Protein AF-A0A529JT28-F1 (afdb_monomer_lite)

pLDDT: mean 96.42, std 4.58, range [69.06, 98.44]

Secondary structure (DSSP, 8-state):
---S---HHHHHHHHHH--B---TT--S-TTSHHHHHHHHHHHTT-B-

Foldseek 3Di:
DDPPDDDPVVVVVCVVVAQEDDDDPQDPDPVDPNVVVVVVSVVVRGHD

Sequence (48 aa):
MNHDAYDNAYITGILNSVKTIAMVGASANDVRPSYFVLKYLLGKGFSV

Structure (mmCIF, N/CA/C/O backbone):
data_AF-A0A529JT28-F1
#
_entry.id   AF-A0A529JT28-F1
#
loop_
_atom_site.group_PDB
_atom_site.id
_atom_site.type_symbol
_atom_site.label_atom_id
_atom_site.label_alt_id
_atom_site.label_comp_id
_atom_site.label_asym_id
_atom_site.label_entity_id
_atom_site.label_seq_id
_atom_site.pdbx_PDB_ins_code
_atom_site.Cartn_x
_atom_site.Cartn_y
_atom_site.Cartn_z
_atom_site.occupancy
_atom_site.B_iso_or_equiv
_atom_site.auth_seq_id
_atom_site.auth_comp_id
_atom_site.auth_asym_id
_atom_site.auth_atom_id
_atom_site.pdbx_PDB_model_num
ATOM 1 N N . MET A 1 1 ? 16.585 -5.421 16.952 1.00 69.06 1 MET A N 1
ATOM 2 C CA . MET A 1 1 ? 15.457 -6.241 16.458 1.00 69.06 1 MET A CA 1
ATOM 3 C C . MET A 1 1 ? 15.814 -6.720 15.060 1.00 69.06 1 MET A C 1
ATOM 5 O O . MET A 1 1 ? 16.415 -5.941 14.333 1.00 69.06 1 MET A O 1
ATOM 9 N N . ASN A 1 2 ? 15.538 -7.983 14.726 1.00 83.50 2 ASN A N 1
ATOM 10 C CA . ASN A 1 2 ? 15.702 -8.520 13.371 1.00 83.50 2 ASN A CA 1
A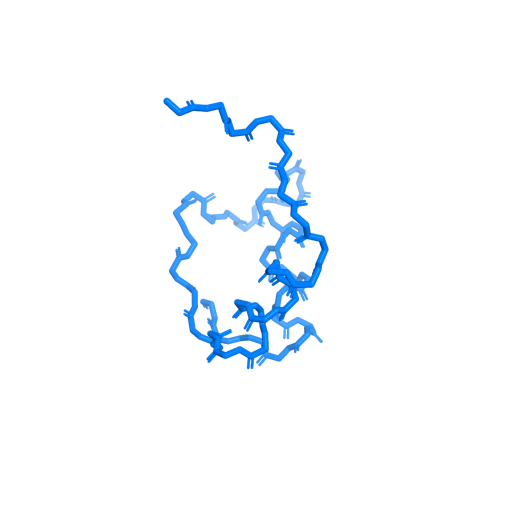TOM 11 C C . ASN A 1 2 ? 14.360 -8.336 12.626 1.00 83.50 2 ASN A C 1
ATOM 13 O O . ASN A 1 2 ? 13.318 -8.678 13.181 1.00 83.50 2 ASN A O 1
ATOM 17 N N . HIS A 1 3 ? 14.397 -7.754 11.424 1.00 92.50 3 HIS A N 1
ATOM 18 C CA . HIS A 1 3 ? 13.228 -7.440 10.588 1.00 92.50 3 HIS A CA 1
ATOM 19 C C . HIS A 1 3 ? 13.237 -8.196 9.249 1.00 92.50 3 HIS A C 1
ATOM 21 O O . HIS A 1 3 ? 12.557 -7.799 8.306 1.00 92.50 3 HIS A O 1
ATOM 27 N N . A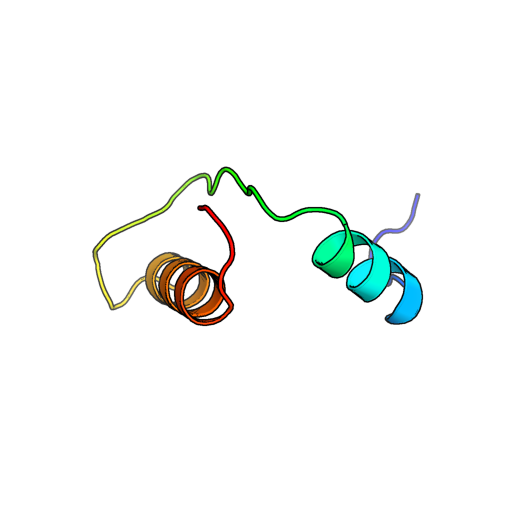SP A 1 4 ? 13.998 -9.286 9.165 1.00 94.94 4 ASP A N 1
ATOM 28 C CA . ASP A 1 4 ? 14.150 -10.092 7.953 1.00 94.94 4 ASP A CA 1
ATOM 29 C C . ASP A 1 4 ? 12.878 -10.902 7.640 1.00 94.94 4 ASP A C 1
ATOM 31 O O . ASP A 1 4 ? 12.665 -11.305 6.497 1.00 94.94 4 ASP A O 1
ATOM 35 N N . ALA A 1 5 ? 12.015 -11.134 8.638 1.00 95.69 5 ALA A N 1
ATOM 36 C CA . ALA A 1 5 ? 10.752 -11.844 8.470 1.00 95.69 5 ALA A CA 1
ATOM 37 C C . ALA A 1 5 ? 9.660 -11.352 9.430 1.00 95.69 5 ALA A C 1
ATOM 39 O O . ALA A 1 5 ? 9.908 -11.058 10.600 1.00 95.69 5 ALA A O 1
ATOM 40 N N . TYR A 1 6 ? 8.426 -11.351 8.930 1.00 95.56 6 TYR A N 1
ATOM 41 C CA . TYR A 1 6 ? 7.203 -11.174 9.707 1.00 95.56 6 TYR A CA 1
ATOM 42 C C . TYR A 1 6 ? 6.208 -12.267 9.328 1.00 95.56 6 TYR A C 1
ATOM 44 O O . TYR A 1 6 ? 6.211 -12.744 8.194 1.00 95.56 6 TYR A O 1
ATOM 52 N N . ASP A 1 7 ? 5.336 -12.641 10.261 1.00 96.75 7 ASP A N 1
ATOM 53 C CA . ASP A 1 7 ? 4.256 -13.581 9.970 1.00 96.75 7 ASP A CA 1
ATOM 54 C C . ASP A 1 7 ? 3.272 -12.974 8.951 1.00 96.75 7 ASP A C 1
ATOM 56 O O . ASP A 1 7 ? 2.874 -11.806 9.045 1.00 96.75 7 ASP A O 1
ATOM 60 N N . ASN A 1 8 ? 2.827 -13.793 8.002 1.00 97.81 8 ASN A N 1
ATOM 61 C CA . ASN A 1 8 ? 1.787 -13.451 7.039 1.00 97.81 8 ASN A CA 1
ATOM 62 C C . ASN A 1 8 ? 0.504 -12.975 7.730 1.00 97.81 8 ASN A C 1
ATOM 64 O O . ASN A 1 8 ? -0.155 -12.059 7.226 1.00 97.81 8 ASN A O 1
ATOM 68 N N . ALA A 1 9 ? 0.151 -13.558 8.882 1.00 98.25 9 ALA A N 1
ATOM 69 C CA . ALA A 1 9 ? -1.027 -13.150 9.646 1.00 98.25 9 ALA A CA 1
ATOM 70 C C . ALA A 1 9 ? -0.910 -11.699 10.142 1.00 98.25 9 ALA A C 1
ATOM 72 O O . ALA A 1 9 ? -1.867 -10.927 10.048 1.00 98.25 9 ALA A O 1
ATOM 73 N N . TYR A 1 10 ? 0.281 -11.303 10.597 1.00 97.06 10 TYR A N 1
ATOM 74 C CA . TYR A 1 10 ? 0.558 -9.942 11.051 1.00 97.06 10 TYR A CA 1
ATOM 75 C C . TYR A 1 10 ? 0.460 -8.932 9.901 1.00 97.06 10 TYR A C 1
ATOM 77 O O . TYR A 1 10 ? -0.267 -7.942 10.005 1.00 97.06 10 TYR A O 1
ATOM 85 N N . ILE A 1 11 ? 1.116 -9.219 8.770 1.00 97.25 11 ILE A N 1
ATOM 86 C CA . ILE A 1 11 ? 1.070 -8.358 7.576 1.00 97.25 11 ILE A CA 1
ATOM 87 C C . ILE A 1 11 ? -0.374 -8.211 7.074 1.00 97.25 11 ILE A C 1
ATOM 89 O O . ILE A 1 11 ? -0.840 -7.102 6.804 1.00 97.25 11 ILE A O 1
ATOM 93 N N . THR A 1 12 ? -1.109 -9.321 6.994 1.00 97.50 12 THR A N 1
ATOM 94 C CA . THR A 1 12 ? -2.511 -9.326 6.553 1.00 97.50 12 THR A CA 1
ATOM 95 C C . THR A 1 12 ? -3.398 -8.510 7.496 1.00 97.50 12 THR A C 1
ATOM 97 O O . THR A 1 12 ? -4.254 -7.757 7.032 1.00 97.50 12 THR A O 1
ATOM 100 N N . GLY A 1 13 ? -3.172 -8.592 8.811 1.00 98.44 13 GLY A N 1
AT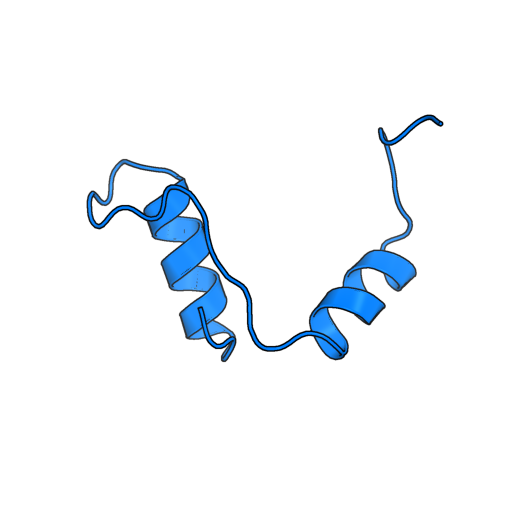OM 101 C CA . GLY A 1 13 ? -3.877 -7.776 9.803 1.00 98.44 13 GLY A CA 1
ATOM 102 C C . GLY A 1 13 ? -3.686 -6.270 9.587 1.00 98.44 13 GLY A C 1
ATOM 103 O O . GLY A 1 13 ? -4.655 -5.506 9.644 1.00 98.44 13 GLY A O 1
ATOM 104 N N . ILE A 1 14 ? -2.466 -5.838 9.254 1.00 97.94 14 ILE A N 1
ATOM 105 C CA . ILE A 1 14 ? -2.180 -4.431 8.933 1.00 97.94 14 ILE A CA 1
ATOM 106 C C . ILE A 1 14 ? -2.925 -4.012 7.664 1.00 97.94 14 ILE A C 1
ATOM 108 O O . ILE A 1 14 ? -3.657 -3.028 7.682 1.00 97.94 14 ILE A O 1
ATOM 112 N N . LEU A 1 15 ? -2.805 -4.777 6.577 1.00 97.06 15 LEU A N 1
ATOM 113 C CA . LEU A 1 15 ? -3.440 -4.437 5.295 1.00 97.06 15 LEU A CA 1
ATOM 114 C C . LEU A 1 15 ? -4.980 -4.484 5.354 1.00 97.06 15 LEU A C 1
ATOM 116 O O . LEU A 1 15 ? -5.668 -3.818 4.573 1.00 97.06 15 LEU A O 1
ATOM 120 N N . ASN A 1 16 ? -5.548 -5.245 6.291 1.00 97.06 16 ASN A N 1
ATOM 121 C CA . ASN A 1 16 ? -6.987 -5.268 6.540 1.00 97.06 16 ASN A CA 1
ATOM 122 C C . ASN A 1 16 ? -7.482 -4.078 7.368 1.00 97.06 16 ASN A C 1
ATOM 124 O O . ASN A 1 16 ? -8.604 -3.633 7.135 1.00 97.06 16 ASN A O 1
ATOM 128 N N . SER A 1 17 ? -6.668 -3.551 8.281 1.00 98.19 17 SER A N 1
ATOM 129 C CA . SER A 1 17 ? -7.047 -2.440 9.166 1.00 98.19 17 SER A CA 1
ATOM 130 C C . SER A 1 17 ? -6.689 -1.060 8.603 1.00 98.19 17 SER A C 1
ATOM 132 O O . SER A 1 17 ? -7.452 -0.112 8.774 1.00 98.19 17 SER A O 1
ATOM 134 N N . VAL A 1 18 ? -5.574 -0.938 7.883 1.00 98.00 18 VAL A N 1
ATOM 135 C CA . VAL A 1 18 ? -5.111 0.317 7.280 1.00 98.00 18 VAL A CA 1
ATOM 136 C C . VAL A 1 18 ? -5.595 0.403 5.841 1.00 98.00 18 VAL A C 1
ATOM 138 O O . VAL A 1 18 ? -5.250 -0.439 5.019 1.00 98.00 18 VAL A O 1
ATOM 141 N N . LYS A 1 19 ? -6.382 1.434 5.520 1.00 97.31 19 LYS A N 1
ATOM 142 C CA . LYS A 1 19 ? -6.906 1.667 4.160 1.00 97.31 19 LYS A CA 1
ATOM 143 C C . LYS A 1 19 ? -6.362 2.915 3.481 1.00 97.31 19 LYS A C 1
ATOM 145 O O . LYS A 1 19 ? -6.501 3.027 2.269 1.00 97.31 19 LYS A O 1
ATOM 150 N N . THR A 1 20 ? -5.708 3.795 4.235 1.00 98.25 20 THR A N 1
ATOM 151 C CA . THR A 1 20 ? -5.089 5.017 3.720 1.00 98.25 20 THR A CA 1
ATOM 152 C C . THR A 1 20 ? -3.579 4.934 3.884 1.00 98.25 20 THR A C 1
ATOM 154 O O . THR A 1 20 ? -3.098 4.739 5.000 1.00 98.25 20 THR A O 1
ATOM 157 N N . ILE A 1 21 ? 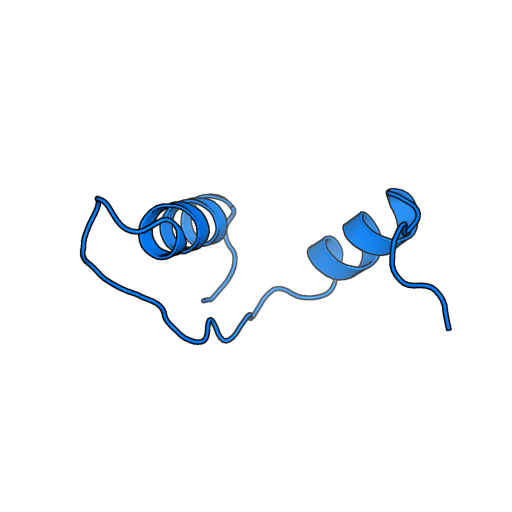-2.835 5.058 2.787 1.00 97.69 21 ILE A N 1
ATOM 158 C CA . ILE A 1 21 ? -1.381 4.879 2.749 1.00 97.69 21 ILE A CA 1
ATOM 159 C C . ILE A 1 21 ? -0.760 6.094 2.068 1.00 97.69 21 ILE A C 1
ATOM 161 O O . ILE A 1 21 ? -1.024 6.338 0.905 1.00 97.69 21 ILE A O 1
ATOM 165 N N . ALA A 1 22 ? 0.122 6.825 2.745 1.00 98.06 22 ALA A N 1
ATOM 166 C CA . ALA A 1 22 ? 0.912 7.859 2.081 1.00 98.06 22 ALA A CA 1
ATOM 167 C C . ALA A 1 22 ? 2.133 7.218 1.399 1.00 98.06 22 ALA A C 1
ATOM 169 O O . ALA A 1 22 ? 3.059 6.761 2.075 1.00 98.06 22 ALA A O 1
ATOM 170 N N . MET A 1 23 ? 2.149 7.174 0.065 1.00 97.06 23 MET A N 1
ATOM 171 C CA . MET A 1 23 ? 3.267 6.599 -0.686 1.00 97.06 23 MET A CA 1
ATOM 172 C C . MET A 1 23 ? 4.353 7.641 -0.987 1.00 97.06 23 MET A C 1
ATOM 174 O O . MET A 1 23 ? 4.218 8.481 -1.876 1.00 97.06 23 MET A O 1
ATOM 178 N N . VAL A 1 24 ? 5.484 7.544 -0.291 1.00 97.38 24 VAL A N 1
ATOM 179 C CA . VAL A 1 24 ? 6.660 8.382 -0.567 1.00 97.38 24 VAL A CA 1
ATOM 180 C C . VAL A 1 24 ? 7.381 7.878 -1.822 1.00 97.38 24 VAL A C 1
ATOM 182 O O . VAL A 1 24 ? 7.644 6.685 -1.961 1.00 97.38 24 VAL A O 1
ATOM 185 N N . GLY A 1 25 ? 7.713 8.784 -2.747 1.00 96.38 25 GLY A N 1
ATOM 186 C CA . GLY A 1 25 ? 8.389 8.430 -4.005 1.00 96.38 25 GLY A CA 1
ATOM 187 C C . GLY A 1 25 ? 7.461 7.875 -5.095 1.00 96.38 25 GLY A C 1
ATOM 188 O O . GLY A 1 25 ? 7.930 7.225 -6.038 1.00 96.38 25 GLY A O 1
ATOM 189 N N . ALA A 1 26 ? 6.153 8.127 -4.985 1.00 96.56 26 ALA A N 1
ATOM 190 C CA . ALA A 1 26 ? 5.204 7.873 -6.063 1.00 96.56 26 ALA A CA 1
ATOM 191 C C . ALA A 1 26 ? 5.646 8.586 -7.353 1.00 96.56 26 ALA A C 1
ATOM 193 O O . ALA A 1 26 ? 6.097 9.733 -7.336 1.00 96.56 26 ALA A O 1
ATOM 194 N N . SER A 1 27 ? 5.542 7.893 -8.485 1.00 97.00 27 SER A N 1
ATOM 195 C CA . SER A 1 27 ? 5.915 8.435 -9.788 1.00 97.00 27 SER A CA 1
ATOM 196 C C . SER A 1 27 ? 4.942 7.970 -10.859 1.00 97.00 27 SER A C 1
ATOM 198 O O . SER A 1 27 ? 4.496 6.827 -10.836 1.00 97.00 27 SER A O 1
ATOM 200 N N . ALA A 1 28 ? 4.650 8.852 -11.815 1.00 96.19 28 ALA A N 1
ATOM 201 C CA . ALA A 1 28 ? 3.819 8.552 -12.978 1.00 96.19 28 ALA A CA 1
ATOM 202 C C . ALA A 1 28 ? 4.584 7.843 -14.117 1.00 96.19 28 ALA A C 1
ATOM 204 O O . ALA A 1 28 ? 3.974 7.477 -15.114 1.00 96.19 28 ALA A O 1
ATOM 205 N N . ASN A 1 29 ? 5.906 7.671 -13.995 1.00 97.75 29 ASN A N 1
ATOM 206 C CA . ASN A 1 29 ? 6.717 6.959 -14.983 1.00 97.75 29 ASN A CA 1
ATOM 207 C C . ASN A 1 29 ? 6.522 5.439 -14.834 1.00 97.75 29 ASN A C 1
ATOM 209 O O . ASN A 1 29 ? 6.875 4.873 -13.799 1.00 97.75 29 ASN A O 1
ATOM 213 N N . ASP A 1 30 ? 6.012 4.794 -15.880 1.00 96.75 30 ASP A N 1
ATOM 214 C CA . ASP A 1 30 ? 5.637 3.380 -15.908 1.00 96.75 30 ASP A CA 1
ATOM 215 C C . ASP A 1 30 ? 6.815 2.402 -15.835 1.00 96.75 30 ASP A C 1
ATOM 217 O O . ASP A 1 30 ? 6.612 1.251 -15.460 1.00 96.75 30 ASP A O 1
ATOM 221 N N . VAL A 1 31 ? 8.054 2.833 -16.090 1.00 97.44 31 VAL A N 1
ATOM 222 C CA . VAL A 1 31 ? 9.230 1.977 -15.860 1.00 97.44 31 VAL A CA 1
ATOM 223 C C . VAL A 1 31 ? 9.640 1.918 -14.385 1.00 97.44 31 VAL A C 1
ATOM 225 O O . VAL A 1 31 ? 10.454 1.076 -14.001 1.00 97.44 31 VAL A O 1
ATOM 228 N N . ARG A 1 32 ? 9.118 2.812 -13.529 1.00 97.62 32 ARG A N 1
ATOM 229 C CA . ARG A 1 32 ? 9.492 2.854 -12.108 1.00 97.62 32 ARG A CA 1
ATOM 230 C C . ARG A 1 32 ? 8.676 1.842 -11.302 1.00 97.62 32 ARG A C 1
ATOM 232 O O . ARG A 1 32 ? 7.451 1.862 -11.372 1.00 97.62 32 ARG A O 1
ATOM 239 N N . PRO A 1 33 ? 9.305 1.044 -10.419 1.00 98.00 33 PRO A N 1
ATOM 240 C CA . PRO A 1 33 ? 8.580 0.114 -9.551 1.00 98.00 33 PRO A CA 1
ATOM 241 C C . PRO A 1 33 ? 7.462 0.769 -8.726 1.00 98.00 33 PRO A C 1
ATOM 243 O O . PRO A 1 33 ? 6.406 0.167 -8.531 1.00 98.00 33 PRO A O 1
ATOM 246 N N . SER A 1 34 ? 7.655 2.021 -8.289 1.00 97.81 34 SER A N 1
ATOM 247 C CA . SER A 1 34 ? 6.645 2.750 -7.515 1.00 97.81 34 SER A CA 1
ATOM 248 C C . SER A 1 34 ? 5.343 2.993 -8.284 1.00 97.81 34 SER A C 1
ATOM 250 O O . SER A 1 34 ? 4.282 3.016 -7.663 1.00 97.81 34 SER A O 1
ATOM 252 N N . TYR A 1 35 ? 5.385 3.082 -9.616 1.00 98.25 35 TYR A N 1
ATOM 253 C CA . TYR A 1 35 ? 4.184 3.182 -10.446 1.00 98.25 35 TYR A CA 1
ATOM 254 C C . TYR A 1 35 ? 3.302 1.932 -10.316 1.00 98.25 35 TYR A C 1
ATOM 256 O O . TYR A 1 35 ? 2.092 2.031 -10.110 1.00 98.25 35 TYR A O 1
ATOM 264 N N . PHE A 1 36 ? 3.903 0.739 -10.371 1.00 98.31 36 PHE A N 1
ATOM 265 C CA . PHE A 1 36 ? 3.162 -0.521 -10.281 1.00 98.31 36 PHE A CA 1
ATOM 266 C C . PHE A 1 36 ? 2.588 -0.767 -8.888 1.00 98.31 36 PHE A C 1
ATOM 268 O O . PHE A 1 36 ? 1.450 -1.220 -8.775 1.00 98.31 36 PHE A O 1
ATOM 275 N N . VAL A 1 37 ? 3.343 -0.436 -7.836 1.00 97.81 37 VAL A N 1
ATOM 276 C CA . VAL A 1 37 ? 2.859 -0.544 -6.452 1.00 97.81 37 VAL A CA 1
ATOM 277 C C . VAL A 1 37 ? 1.651 0.370 -6.243 1.00 97.81 37 VAL A C 1
ATOM 279 O O . VAL A 1 37 ? 0.617 -0.100 -5.771 1.00 97.81 37 VAL A O 1
ATOM 282 N N . LEU A 1 38 ? 1.740 1.636 -6.669 1.00 97.88 38 LEU A N 1
ATOM 283 C CA . LEU A 1 38 ? 0.628 2.586 -6.586 1.00 97.88 38 LEU A CA 1
ATOM 284 C C . LEU A 1 38 ? -0.604 2.071 -7.344 1.00 97.88 38 LEU A C 1
ATOM 286 O O . LEU A 1 38 ? -1.699 2.003 -6.785 1.00 97.88 38 LEU A O 1
ATOM 290 N N . LYS A 1 39 ? -0.417 1.638 -8.598 1.00 97.94 39 LYS A N 1
ATOM 291 C CA . LYS A 1 39 ? -1.489 1.082 -9.437 1.00 97.94 39 LYS A CA 1
ATOM 292 C C . LYS A 1 39 ? -2.162 -0.126 -8.783 1.00 97.94 39 LYS A C 1
ATOM 294 O O . LYS A 1 39 ? -3.386 -0.245 -8.828 1.00 97.94 39 LYS A O 1
ATOM 299 N N . TYR A 1 40 ? -1.381 -1.019 -8.181 1.00 98.06 40 TYR A N 1
ATOM 300 C CA . TYR A 1 40 ? -1.906 -2.209 -7.519 1.00 98.06 40 TYR A CA 1
ATOM 301 C C . TYR A 1 40 ? -2.714 -1.860 -6.266 1.00 98.06 40 TYR A C 1
ATOM 303 O O . TYR A 1 40 ? -3.816 -2.379 -6.095 1.00 98.06 40 TYR A O 1
ATOM 311 N N . LEU A 1 41 ? -2.206 -0.961 -5.417 1.00 97.75 41 LEU A N 1
ATOM 312 C CA . LEU A 1 41 ? -2.906 -0.530 -4.204 1.00 97.75 41 LEU A CA 1
ATOM 313 C C . LEU A 1 41 ? -4.239 0.155 -4.532 1.00 97.75 41 LEU A C 1
ATOM 315 O O . LEU A 1 41 ? -5.265 -0.212 -3.956 1.00 97.75 41 LEU A O 1
ATOM 319 N N . LEU A 1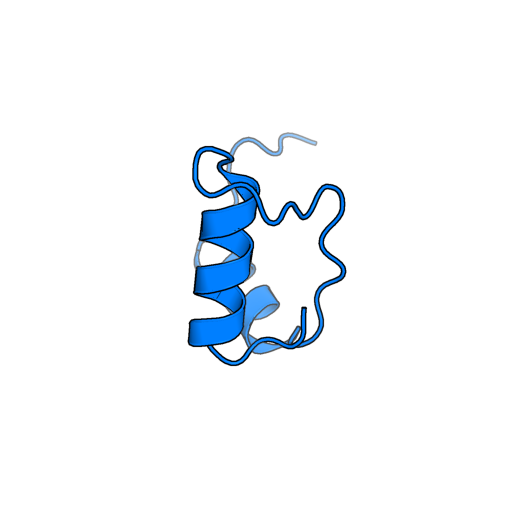 42 ? -4.255 1.059 -5.51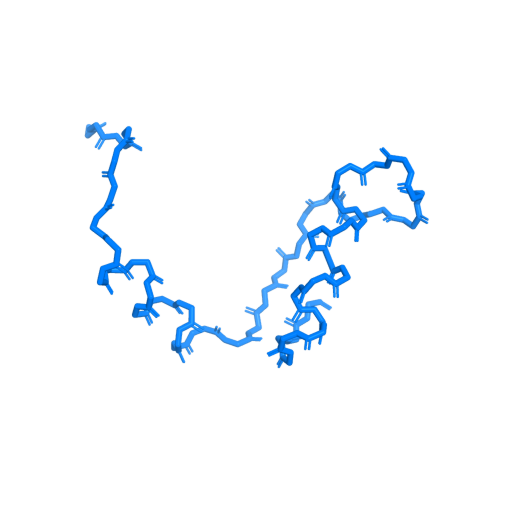7 1.00 97.62 42 LEU A N 1
ATOM 320 C CA . LEU A 1 42 ? -5.491 1.678 -6.010 1.00 97.62 42 LEU A CA 1
ATOM 321 C C . LEU A 1 42 ? -6.468 0.624 -6.555 1.00 97.62 42 LEU A C 1
ATOM 323 O O . LEU A 1 42 ? -7.643 0.622 -6.196 1.00 97.62 42 LEU A O 1
ATOM 327 N N . GLY A 1 43 ? -5.981 -0.333 -7.354 1.00 98.06 43 GLY A N 1
ATOM 328 C CA . GLY A 1 43 ? -6.796 -1.438 -7.875 1.00 98.06 43 GLY A CA 1
ATOM 329 C C . GLY A 1 43 ? -7.351 -2.376 -6.794 1.00 98.06 43 GLY A C 1
ATOM 330 O O . GLY A 1 43 ? -8.357 -3.047 -7.016 1.00 98.06 43 GLY A O 1
ATOM 331 N N . LYS A 1 44 ? -6.727 -2.413 -5.612 1.00 97.38 44 LYS A N 1
ATOM 332 C CA . LYS A 1 44 ? -7.205 -3.143 -4.428 1.00 97.38 44 LYS A CA 1
ATOM 333 C C . LYS A 1 44 ? -8.109 -2.308 -3.513 1.00 97.38 44 LYS A C 1
ATOM 335 O O . LYS A 1 44 ? -8.553 -2.826 -2.492 1.00 97.38 44 LYS A O 1
ATOM 340 N N . GLY A 1 45 ? -8.409 -1.061 -3.879 1.00 97.56 45 GLY A N 1
ATOM 341 C CA . GLY A 1 45 ? -9.326 -0.191 -3.144 1.00 97.56 45 GLY A CA 1
ATOM 342 C C . GLY A 1 45 ? -8.703 0.524 -1.944 1.00 97.56 45 GLY A C 1
ATOM 343 O O . GLY A 1 45 ? -9.435 0.987 -1.073 1.00 97.56 45 GLY A O 1
ATOM 344 N N . PHE A 1 46 ? -7.372 0.612 -1.872 1.00 98.31 46 PHE A N 1
ATOM 345 C CA . PHE A 1 46 ? -6.710 1.476 -0.896 1.00 98.31 46 PHE A CA 1
ATOM 346 C C . PHE A 1 46 ? -6.780 2.936 -1.355 1.00 98.31 46 PHE A C 1
ATOM 348 O O . PHE A 1 46 ? -6.686 3.227 -2.548 1.00 98.31 46 PHE A O 1
ATOM 355 N N . SER A 1 47 ? -6.900 3.852 -0.398 1.00 98.31 47 SER A N 1
ATOM 356 C CA . SER A 1 47 ? -6.670 5.277 -0.618 1.00 98.31 47 SER A CA 1
ATOM 357 C C . SER A 1 47 ? -5.170 5.529 -0.522 1.00 98.31 47 SER A C 1
ATOM 359 O O . SER A 1 47 ? -4.575 5.286 0.529 1.00 98.31 47 SER A O 1
ATOM 361 N N . VAL A 1 48 ? -4.555 6.001 -1.602 1.00 95.31 48 VAL A N 1
ATOM 362 C CA . VAL A 1 48 ? -3.108 6.252 -1.675 1.00 95.31 48 VAL A CA 1
ATOM 363 C C . VAL A 1 48 ? -2.835 7.649 -2.198 1.00 95.31 48 VAL A C 1
ATOM 365 O O . VAL A 1 48 ? -3.555 8.043 -3.141 1.00 95.31 48 VAL A O 1
#

Radius of gyration: 12.76 Å; chains: 1; bounding box: 25×22×32 Å